Protein AF-A0A9W7WNU4-F1 (afdb_monomer_lite)

Organism: Triplophysa rosa (NCBI:txid992332)

Radius of gyration: 15.54 Å; chains: 1; bounding box: 42×27×41 Å

pLDDT: mean 81.77, std 9.19, range [53.69, 90.94]

Secondary structure (DSSP, 8-state):
-EEES--SSTTTTTTS---EEE--S-HHHHHHHHHHHHHHHHHTT-SS--SS--GGGS-SS-SSSPEEEEETTEEEEE----

InterPro domains:
  IPR032803 PLD3/4-like, PLD-like domain [PF13918] (12-81)
  IPR050874 Diverse function phospholipase D-related protein [PTHR10185] (1-81)

Sequence (82 aa):
MYIGSAAMDWRSFSTMKEFGLIIYNCSCLVMDLHRIFSLYRQLQYKEFVPSIWSKKLTALYNKDKSLQLFLNDIKAKAYISG

Foldseek 3Di:
DKDKPADPDPVSPPPDDIDMADDPPCVLQVLLVVLVVVQVVVCVPPPDDDPDDDPSSDRPADPVRWDWDAGPNDTDTDHDDD

Structure (mmCIF, N/CA/C/O backbone):
data_AF-A0A9W7WNU4-F1
#
_entry.id   AF-A0A9W7WNU4-F1
#
loop_
_atom_site.group_PDB
_atom_site.id
_atom_site.type_symbol
_atom_site.label_atom_id
_atom_site.label_alt_id
_atom_site.label_comp_id
_atom_site.label_asym_id
_atom_site.label_entity_id
_atom_site.label_seq_id
_atom_site.pdbx_PDB_ins_code
_atom_site.Cartn_x
_atom_site.Cartn_y
_atom_site.Cartn_z
_atom_site.occupancy
_atom_site.B_iso_or_equiv
_atom_site.auth_seq_id
_atom_site.auth_comp_id
_atom_site.auth_asym_id
_atom_site.auth_atom_id
_atom_site.pdbx_PDB_model_num
ATOM 1 N N . MET A 1 1 ? 2.478 4.384 -7.082 1.00 80.19 1 MET A N 1
ATOM 2 C CA . MET A 1 1 ? 2.550 3.858 -5.698 1.00 80.19 1 MET A CA 1
ATOM 3 C C . MET A 1 1 ? 3.945 3.311 -5.482 1.00 80.19 1 MET A C 1
ATOM 5 O O . MET A 1 1 ? 4.428 2.627 -6.375 1.00 80.19 1 MET A O 1
ATOM 9 N N . TYR A 1 2 ? 4.582 3.625 -4.355 1.00 83.88 2 TYR A N 1
ATOM 10 C CA . TYR A 1 2 ? 5.871 3.049 -3.966 1.00 83.88 2 TYR A CA 1
ATOM 11 C C . TYR A 1 2 ? 5.654 2.089 -2.796 1.00 83.88 2 TYR A C 1
ATOM 13 O O . TYR A 1 2 ? 4.925 2.423 -1.864 1.00 83.88 2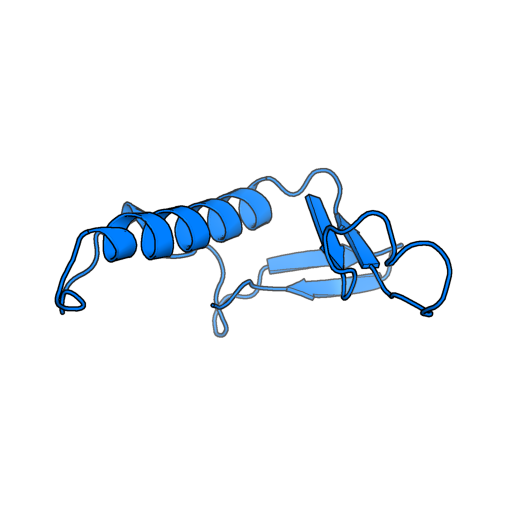 TYR A O 1
ATOM 21 N N . ILE A 1 3 ? 6.251 0.903 -2.873 1.00 83.69 3 ILE A N 1
ATOM 22 C CA . ILE A 1 3 ? 6.291 -0.082 -1.789 1.00 83.69 3 ILE A CA 1
ATOM 23 C C . ILE A 1 3 ? 7.733 -0.548 -1.693 1.00 83.69 3 ILE A C 1
ATOM 25 O O . ILE A 1 3 ? 8.281 -1.025 -2.683 1.00 83.69 3 ILE A O 1
ATOM 29 N N . GLY A 1 4 ? 8.349 -0.440 -0.527 1.00 84.50 4 GLY A N 1
ATOM 30 C CA . GLY A 1 4 ? 9.720 -0.884 -0.336 1.00 84.50 4 GLY A CA 1
ATOM 31 C C . GLY A 1 4 ? 9.998 -1.243 1.108 1.00 84.50 4 GLY A C 1
ATOM 32 O O . GLY A 1 4 ? 9.173 -1.009 1.987 1.00 84.50 4 GLY A O 1
ATOM 33 N N . SER A 1 5 ? 11.174 -1.818 1.332 1.00 79.44 5 SER A N 1
ATOM 34 C CA . SER A 1 5 ? 11.708 -2.065 2.673 1.00 79.44 5 SER A CA 1
ATOM 35 C C . SER A 1 5 ? 12.195 -0.787 3.355 1.00 79.44 5 SER A C 1
ATOM 37 O O . SER A 1 5 ? 12.541 -0.822 4.531 1.00 79.44 5 SER A O 1
ATOM 39 N N . ALA A 1 6 ? 12.260 0.307 2.596 1.00 77.31 6 ALA A N 1
ATOM 40 C CA . ALA A 1 6 ? 12.716 1.599 3.053 1.00 77.31 6 ALA A CA 1
ATOM 41 C C . ALA A 1 6 ? 11.841 2.148 4.170 1.00 77.31 6 ALA A C 1
ATOM 43 O O . ALA A 1 6 ? 10.632 2.332 3.986 1.00 77.31 6 ALA A O 1
ATOM 44 N N . ALA A 1 7 ? 12.455 2.452 5.311 1.00 69.94 7 ALA A N 1
ATOM 45 C CA . ALA A 1 7 ? 11.792 3.273 6.304 1.00 69.94 7 ALA A CA 1
ATOM 46 C C . ALA A 1 7 ? 11.627 4.693 5.740 1.00 69.94 7 ALA A C 1
ATOM 48 O O . ALA A 1 7 ? 12.482 5.210 5.020 1.00 69.94 7 ALA A O 1
ATOM 49 N N . MET A 1 8 ? 10.500 5.338 6.048 1.00 66.38 8 MET A N 1
ATOM 50 C CA . MET A 1 8 ? 10.253 6.727 5.653 1.00 66.38 8 MET A CA 1
ATOM 51 C C . MET A 1 8 ? 11.007 7.678 6.595 1.00 66.38 8 MET A C 1
ATOM 53 O O . MET A 1 8 ? 10.409 8.510 7.274 1.00 66.38 8 MET A O 1
ATOM 57 N N . ASP A 1 9 ? 12.326 7.526 6.673 1.00 68.81 9 ASP A N 1
ATOM 58 C CA . ASP A 1 9 ? 13.220 8.408 7.407 1.00 68.81 9 ASP A CA 1
ATOM 59 C C . ASP A 1 9 ? 14.368 8.882 6.507 1.00 68.81 9 ASP A C 1
ATOM 61 O O . ASP A 1 9 ? 14.793 8.210 5.569 1.00 68.81 9 ASP A O 1
ATOM 65 N N . TRP A 1 10 ? 14.857 10.096 6.762 1.00 60.25 10 TRP A N 1
ATOM 66 C CA . TRP A 1 10 ? 15.891 10.718 5.932 1.00 60.25 10 TRP A CA 1
ATOM 67 C C . TRP A 1 10 ? 17.280 10.072 6.100 1.00 60.25 10 TRP A C 1
ATOM 69 O O . TRP A 1 10 ? 18.178 10.358 5.309 1.00 60.25 10 TRP A O 1
ATOM 79 N N . ARG A 1 11 ? 17.475 9.217 7.117 1.00 56.69 11 ARG A N 1
ATOM 80 C CA . ARG A 1 11 ? 18.740 8.516 7.397 1.00 56.69 11 ARG A CA 1
ATOM 81 C C . ARG A 1 11 ? 18.826 7.163 6.685 1.00 56.69 11 ARG A C 1
ATOM 83 O O . ARG A 1 11 ? 19.937 6.708 6.431 1.00 56.69 11 ARG A O 1
ATOM 90 N N . SER A 1 12 ? 17.698 6.582 6.280 1.00 54.34 12 SER A N 1
ATOM 91 C CA . SER A 1 12 ? 17.621 5.333 5.510 1.00 54.34 12 SER A CA 1
ATOM 92 C C . SER A 1 12 ? 18.318 5.411 4.142 1.00 54.34 12 SER A C 1
ATOM 94 O O . SER A 1 12 ? 18.763 4.397 3.611 1.00 54.34 12 SER A O 1
ATOM 96 N N . PHE A 1 13 ? 18.521 6.615 3.591 1.00 53.69 13 PHE A N 1
ATOM 97 C CA . PHE A 1 13 ? 19.061 6.803 2.237 1.00 53.69 13 PHE A CA 1
ATOM 98 C C . PHE A 1 13 ? 20.575 6.574 2.081 1.00 53.69 13 PHE A C 1
ATOM 100 O O . PHE A 1 13 ? 21.068 6.563 0.953 1.00 53.69 13 PHE A O 1
ATOM 107 N N . SER A 1 14 ? 21.337 6.438 3.173 1.00 58.75 14 SER A N 1
ATOM 108 C CA . SER A 1 14 ? 22.808 6.507 3.114 1.00 58.75 14 SER A CA 1
ATOM 109 C C . SER A 1 14 ? 23.554 5.255 3.581 1.00 58.75 14 SER A C 1
ATOM 111 O O . SER A 1 14 ? 24.756 5.165 3.339 1.00 58.75 14 SER A O 1
ATOM 113 N N . THR A 1 15 ? 22.895 4.279 4.221 1.00 55.25 15 THR A N 1
ATOM 114 C CA . THR A 1 15 ? 23.613 3.155 4.867 1.00 55.25 15 THR A CA 1
ATOM 115 C C . THR A 1 15 ? 23.075 1.751 4.589 1.00 55.25 15 THR A C 1
ATOM 117 O O . THR A 1 15 ? 23.812 0.791 4.811 1.00 55.25 15 THR A O 1
ATOM 120 N N . MET A 1 16 ? 21.854 1.582 4.065 1.00 64.56 16 MET A N 1
ATOM 121 C CA . MET A 1 16 ? 21.277 0.252 3.824 1.00 64.56 16 MET A CA 1
ATOM 122 C C . MET A 1 16 ? 20.902 0.039 2.355 1.00 64.56 16 MET A C 1
ATOM 124 O O . MET A 1 16 ? 20.430 0.941 1.670 1.00 64.56 16 MET A O 1
ATOM 128 N N . LYS A 1 17 ? 21.127 -1.182 1.854 1.00 66.12 17 LYS A N 1
ATOM 129 C CA .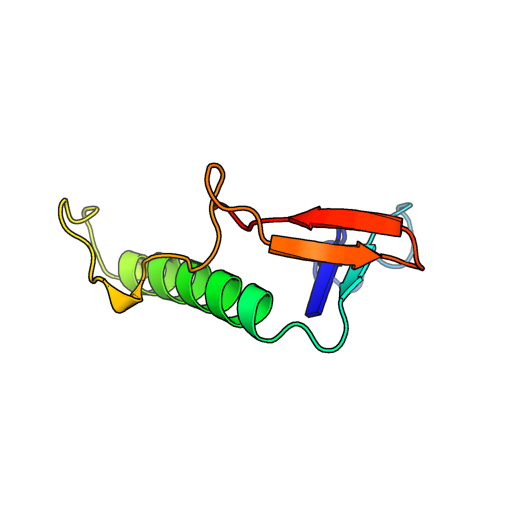 LYS A 1 17 ? 20.628 -1.604 0.540 1.00 66.12 17 LYS A CA 1
ATOM 130 C C . LYS A 1 17 ? 19.135 -1.881 0.665 1.00 66.12 17 LYS A C 1
ATOM 132 O O . LYS A 1 17 ? 18.740 -2.976 1.056 1.00 66.12 17 LYS A O 1
ATOM 137 N N . GLU A 1 18 ? 18.322 -0.883 0.363 1.00 75.06 18 GLU A N 1
ATOM 138 C CA . GLU A 1 18 ? 16.868 -1.011 0.377 1.00 75.06 18 GLU A CA 1
ATOM 139 C C . GLU A 1 18 ? 16.353 -1.451 -0.998 1.00 75.06 18 GLU A C 1
ATOM 141 O O . GLU A 1 18 ? 16.898 -1.082 -2.040 1.00 75.06 18 GLU A O 1
ATOM 146 N N . PHE A 1 19 ? 15.301 -2.268 -1.004 1.00 80.31 19 PHE A N 1
ATOM 147 C CA . PHE A 1 19 ? 14.620 -2.692 -2.223 1.00 80.31 19 PHE A CA 1
ATOM 148 C C . PHE A 1 19 ? 13.223 -2.083 -2.252 1.00 80.31 19 PHE A C 1
ATOM 150 O O . PHE A 1 19 ? 12.494 -2.118 -1.258 1.00 80.31 19 PHE A O 1
ATOM 157 N N . GLY A 1 20 ? 12.840 -1.535 -3.401 1.00 82.69 20 GLY A N 1
ATOM 158 C CA . GLY A 1 20 ? 11.538 -0.918 -3.590 1.00 82.69 20 GLY A CA 1
ATOM 159 C C . GLY A 1 20 ? 10.992 -1.154 -4.987 1.00 82.69 20 GLY A C 1
ATOM 160 O O . GLY A 1 20 ? 11.730 -1.241 -5.965 1.00 82.69 20 GLY A O 1
ATOM 161 N N . LEU A 1 21 ? 9.672 -1.242 -5.063 1.00 84.94 21 LEU A N 1
ATOM 162 C CA . LEU A 1 21 ? 8.895 -1.364 -6.282 1.00 84.94 21 LEU A CA 1
ATOM 163 C C . LEU A 1 21 ? 8.094 -0.081 -6.480 1.00 84.94 21 LEU A C 1
ATOM 165 O O . LEU A 1 21 ? 7.387 0.380 -5.578 1.00 84.94 21 LEU A O 1
ATOM 169 N N . ILE A 1 22 ? 8.168 0.472 -7.688 1.00 83.00 22 ILE A N 1
ATOM 170 C CA . ILE A 1 22 ? 7.289 1.555 -8.120 1.00 83.00 22 ILE A CA 1
ATOM 171 C C . ILE A 1 22 ? 6.274 0.969 -9.090 1.00 83.00 22 ILE A C 1
ATOM 173 O O . ILE A 1 22 ? 6.624 0.433 -10.137 1.00 83.00 22 ILE A O 1
ATOM 177 N N . ILE A 1 23 ? 5.001 1.082 -8.730 1.00 83.12 23 ILE A N 1
ATOM 178 C CA . ILE A 1 23 ? 3.883 0.612 -9.542 1.00 83.12 23 ILE A CA 1
ATOM 179 C C . ILE A 1 23 ? 3.187 1.835 -10.136 1.00 83.12 23 ILE A C 1
ATOM 181 O O . ILE A 1 23 ? 2.659 2.687 -9.404 1.00 83.12 23 ILE A O 1
ATOM 185 N N . TYR A 1 24 ? 3.185 1.906 -11.466 1.00 81.00 24 TYR A N 1
ATOM 186 C CA . TYR A 1 24 ? 2.524 2.947 -12.248 1.00 81.00 24 TYR A CA 1
ATOM 187 C C . TYR A 1 24 ? 1.134 2.484 -12.703 1.00 81.00 24 TYR A C 1
ATOM 189 O O . TYR A 1 24 ? 0.902 1.296 -12.909 1.00 81.00 24 TYR A O 1
ATOM 197 N N . ASN A 1 25 ? 0.197 3.427 -12.839 1.00 79.88 25 ASN A N 1
ATOM 198 C CA . ASN A 1 25 ? -1.143 3.219 -13.413 1.00 79.88 25 ASN A CA 1
ATOM 199 C C . ASN A 1 25 ? -1.997 2.090 -12.800 1.00 79.88 25 ASN A C 1
ATOM 201 O O . ASN A 1 25 ? -2.915 1.585 -13.439 1.00 79.88 25 ASN A O 1
ATOM 205 N N . CYS A 1 26 ? -1.759 1.726 -11.538 1.00 81.81 26 CYS A N 1
ATOM 206 C CA . CYS A 1 26 ? -2.534 0.705 -10.837 1.00 81.81 26 CYS A CA 1
ATOM 207 C C . CYS A 1 26 ? -3.400 1.322 -9.727 1.00 81.81 26 CYS A C 1
ATOM 209 O O . CYS A 1 26 ? -3.054 1.285 -8.545 1.00 81.81 26 CYS A O 1
ATOM 211 N N . SER A 1 27 ? -4.536 1.918 -10.104 1.00 85.44 27 SER A N 1
ATOM 212 C CA . SER A 1 27 ? -5.464 2.555 -9.152 1.00 85.44 27 SER A CA 1
ATOM 213 C C . SER A 1 27 ? -6.118 1.554 -8.196 1.00 85.44 27 SER A C 1
ATOM 215 O O . SER A 1 27 ? -6.410 1.884 -7.049 1.00 85.44 27 SER A O 1
ATOM 217 N N . CYS A 1 28 ? -6.316 0.313 -8.633 1.00 88.00 28 CYS A N 1
ATOM 218 C CA . CYS A 1 28 ? -6.977 -0.710 -7.834 1.00 88.00 28 CYS A CA 1
ATOM 219 C C . CYS A 1 28 ? -6.144 -1.179 -6.632 1.00 88.00 28 CYS A C 1
ATOM 221 O O . CYS A 1 28 ? -6.686 -1.321 -5.539 1.00 88.00 28 CYS A O 1
ATOM 223 N N . LEU A 1 29 ? -4.827 -1.313 -6.799 1.00 87.44 29 LEU A N 1
ATOM 224 C CA . LEU A 1 29 ? -3.917 -1.640 -5.702 1.00 87.44 29 LEU A CA 1
ATOM 225 C C . LEU A 1 29 ? -3.810 -0.481 -4.696 1.00 87.44 29 LEU A C 1
ATOM 227 O O . LEU A 1 29 ? -3.786 -0.697 -3.487 1.00 87.44 29 LEU A O 1
ATOM 231 N N . VAL A 1 30 ? -3.834 0.761 -5.193 1.00 89.00 30 VAL A N 1
ATOM 232 C CA . VAL A 1 30 ? -3.880 1.967 -4.349 1.00 89.00 30 VAL A CA 1
ATOM 233 C C . VAL A 1 30 ? -5.170 2.025 -3.528 1.00 89.00 30 VAL A C 1
ATOM 235 O O . VAL A 1 30 ? -5.124 2.383 -2.353 1.00 89.00 30 VAL A O 1
ATOM 238 N N . MET A 1 31 ? -6.313 1.647 -4.1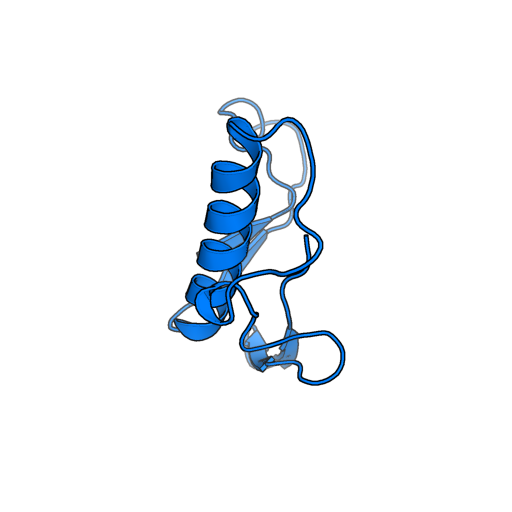08 1.00 89.00 31 MET A N 1
ATOM 239 C CA . MET A 1 31 ? -7.582 1.586 -3.376 1.00 89.00 31 MET A CA 1
ATOM 240 C C . MET A 1 31 ? -7.549 0.563 -2.238 1.00 89.00 31 MET A C 1
ATOM 242 O O . MET A 1 31 ? -8.031 0.860 -1.146 1.00 89.00 31 MET A O 1
ATOM 246 N N . ASP A 1 32 ? -6.961 -0.613 -2.461 1.00 89.38 32 ASP A N 1
ATOM 247 C CA . ASP A 1 32 ? -6.842 -1.633 -1.415 1.00 89.38 32 ASP A CA 1
ATOM 248 C C . ASP A 1 32 ? -5.894 -1.198 -0.294 1.00 89.38 32 ASP A C 1
ATOM 250 O O . ASP A 1 32 ? -6.236 -1.333 0.882 1.00 89.38 32 ASP A O 1
ATOM 254 N N . LEU A 1 33 ? -4.775 -0.550 -0.635 1.00 89.00 33 LEU A N 1
ATOM 255 C CA . LEU A 1 33 ? -3.902 0.075 0.359 1.00 89.00 33 LEU A CA 1
ATOM 256 C C . LEU A 1 33 ? -4.663 1.128 1.180 1.00 89.00 33 LEU A C 1
ATOM 258 O O . LEU A 1 33 ? -4.628 1.118 2.409 1.00 89.00 33 LEU A O 1
ATOM 262 N N . HIS A 1 34 ? -5.396 2.020 0.510 1.00 89.50 34 HIS A N 1
ATOM 263 C CA . HIS A 1 34 ? -6.169 3.071 1.168 1.00 89.50 34 HIS A CA 1
ATOM 264 C C . HIS A 1 34 ? -7.226 2.505 2.130 1.00 89.50 34 HIS A C 1
ATOM 266 O O . HIS A 1 34 ? -7.462 3.073 3.199 1.00 89.50 34 HIS A O 1
ATOM 272 N N . ARG A 1 35 ? -7.857 1.375 1.786 1.00 90.19 35 ARG A N 1
ATOM 273 C CA . ARG A 1 35 ? -8.810 0.680 2.666 1.00 90.19 35 ARG A CA 1
ATOM 274 C C . ARG A 1 35 ? -8.145 0.149 3.928 1.00 90.19 35 ARG A C 1
ATOM 276 O O . ARG A 1 35 ? -8.702 0.349 5.003 1.00 90.19 35 ARG A O 1
ATOM 283 N N . ILE A 1 36 ? -6.961 -0.451 3.814 1.00 88.75 36 ILE A N 1
ATOM 284 C CA . ILE A 1 36 ? -6.186 -0.939 4.965 1.00 88.75 36 ILE A CA 1
ATOM 285 C C . ILE A 1 36 ? -5.800 0.226 5.882 1.00 88.75 36 ILE A C 1
ATOM 287 O O . ILE A 1 36 ? -6.063 0.177 7.083 1.00 88.75 36 ILE A O 1
ATOM 291 N N . PHE A 1 37 ? -5.281 1.323 5.325 1.00 89.06 37 PHE A N 1
ATOM 292 C CA . PHE A 1 37 ? -4.999 2.528 6.115 1.00 89.06 37 PHE A CA 1
ATOM 293 C C . PHE A 1 37 ? -6.256 3.083 6.793 1.00 89.06 37 PHE A C 1
ATOM 295 O O . PHE A 1 37 ? -6.222 3.441 7.969 1.00 89.06 37 PHE A O 1
ATOM 302 N N . SER A 1 38 ? -7.381 3.125 6.076 1.00 88.00 38 SER A N 1
ATOM 303 C CA . SER A 1 38 ? -8.663 3.573 6.631 1.00 88.00 38 SER A CA 1
ATOM 304 C C . SER A 1 38 ? -9.144 2.670 7.769 1.00 88.00 38 SER A C 1
ATOM 306 O O . SER A 1 38 ? -9.708 3.175 8.738 1.00 88.00 38 SER A O 1
ATOM 308 N N . LEU A 1 39 ? -8.916 1.358 7.666 1.00 88.44 39 LEU A N 1
ATOM 309 C CA . LEU A 1 39 ? -9.252 0.376 8.694 1.00 88.44 39 LEU A CA 1
ATOM 310 C C . LEU A 1 39 ? -8.435 0.617 9.966 1.00 88.44 39 LEU A C 1
ATOM 312 O O . LEU A 1 39 ? -9.023 0.815 11.028 1.00 88.44 39 LEU A O 1
ATOM 316 N N . TYR A 1 40 ? -7.103 0.683 9.865 1.00 87.62 40 TYR A N 1
ATOM 317 C CA . TYR A 1 40 ? -6.249 0.950 11.030 1.00 87.62 40 TYR A CA 1
ATOM 318 C C . TYR A 1 40 ? -6.545 2.311 11.662 1.00 87.62 40 TYR A C 1
ATOM 320 O O . TYR A 1 40 ? -6.616 2.428 12.883 1.00 87.62 40 TYR A O 1
ATOM 328 N N . ARG A 1 41 ? -6.809 3.336 10.845 1.00 87.25 41 ARG A N 1
ATOM 329 C CA . ARG A 1 41 ? -7.184 4.662 11.346 1.00 87.25 41 ARG A CA 1
ATOM 330 C C . ARG A 1 41 ? -8.506 4.649 12.117 1.00 87.25 41 ARG A C 1
ATOM 332 O O . ARG A 1 41 ? -8.632 5.356 13.108 1.00 87.25 41 ARG A O 1
ATOM 339 N N . GLN A 1 42 ? -9.491 3.856 11.692 1.00 84.81 42 GLN A N 1
ATOM 340 C CA . GLN A 1 42 ? -10.754 3.709 12.428 1.00 84.81 42 GLN A CA 1
ATOM 341 C C . GLN A 1 42 ? -10.569 2.988 13.765 1.00 84.81 42 GLN A C 1
ATOM 343 O O . GLN A 1 42 ? -11.283 3.293 14.718 1.00 84.81 42 GLN A O 1
ATOM 348 N N . LEU A 1 43 ? -9.614 2.058 13.844 1.00 87.56 43 LEU A N 1
ATOM 349 C CA . LEU A 1 43 ? -9.289 1.351 15.081 1.00 87.56 43 LEU A CA 1
ATOM 350 C C . LEU A 1 43 ? -8.581 2.231 16.113 1.00 87.56 43 LEU A C 1
ATOM 352 O O . LEU A 1 43 ? -8.682 1.942 17.297 1.00 87.56 43 LEU A O 1
ATOM 356 N N . GLN A 1 44 ? -7.933 3.324 15.699 1.00 85.88 44 GLN A N 1
ATOM 357 C CA . GLN A 1 44 ? -7.226 4.232 16.612 1.00 85.88 44 GLN A CA 1
ATOM 358 C C . GLN A 1 44 ? -8.102 4.737 17.775 1.00 85.88 44 GLN A C 1
ATOM 360 O O . GLN A 1 44 ? -7.589 4.995 18.858 1.00 85.88 44 GLN A O 1
ATOM 365 N N . TYR A 1 45 ? -9.414 4.871 17.559 1.00 81.81 45 TYR A N 1
ATOM 366 C CA . TYR A 1 45 ? -10.371 5.374 18.553 1.00 81.81 45 TYR A CA 1
ATOM 367 C C . TYR A 1 45 ? -11.316 4.289 19.089 1.00 81.81 45 TYR A C 1
ATOM 369 O O . TYR A 1 45 ? -12.357 4.604 19.663 1.00 81.81 45 TYR A O 1
ATOM 377 N N . LYS A 1 46 ? -11.007 3.009 18.855 1.00 83.75 46 LYS A N 1
ATOM 378 C CA . LYS A 1 46 ? -11.830 1.874 19.285 1.00 83.75 46 LYS A CA 1
ATOM 379 C C . LYS A 1 46 ? -11.056 1.034 20.293 1.00 83.75 46 LYS A C 1
ATOM 381 O O . LYS A 1 46 ? -9.952 0.592 20.010 1.00 83.75 46 LYS A O 1
ATOM 386 N N . GLU A 1 47 ? -11.678 0.744 21.430 1.00 83.06 47 GLU A N 1
ATOM 387 C CA . GLU A 1 47 ? -11.105 -0.153 22.446 1.00 83.06 47 GLU A CA 1
ATOM 388 C C . GLU A 1 47 ? -11.193 -1.636 22.050 1.00 83.06 47 GLU A C 1
ATOM 390 O O . GLU A 1 47 ? -10.507 -2.479 22.621 1.00 83.06 47 GLU A O 1
ATOM 395 N N . PHE A 1 48 ? -12.026 -1.970 21.059 1.00 83.56 48 PHE A N 1
ATOM 396 C CA . PHE A 1 48 ? -12.225 -3.336 20.583 1.00 83.56 48 PHE A CA 1
ATOM 397 C C . PHE A 1 48 ? -12.386 -3.399 19.061 1.00 83.56 48 PHE A C 1
ATOM 399 O O . PHE A 1 48 ? -12.923 -2.489 18.419 1.00 83.56 48 PHE A O 1
ATOM 406 N N . VAL A 1 49 ? -11.948 -4.517 18.480 1.00 83.19 49 VAL A N 1
ATOM 407 C CA . VAL A 1 49 ? -12.102 -4.801 17.051 1.00 83.19 49 VAL A CA 1
ATOM 408 C C . VAL A 1 49 ? -13.544 -5.254 16.783 1.00 83.19 49 VAL A C 1
ATOM 410 O O . VAL A 1 49 ? -13.997 -6.219 17.402 1.00 83.19 49 VAL A O 1
ATOM 413 N N . PRO A 1 50 ? -14.297 -4.591 15.886 1.00 82.62 50 PRO A N 1
ATOM 414 C CA . PRO A 1 50 ? -15.657 -5.006 15.569 1.00 82.62 50 PRO A CA 1
ATOM 415 C C . PRO A 1 50 ? -15.665 -6.370 14.869 1.00 82.62 50 PRO A C 1
ATOM 417 O O . PRO A 1 50 ? -14.845 -6.643 13.995 1.00 82.62 50 PRO A O 1
ATOM 420 N N . SER A 1 51 ? -16.639 -7.213 15.211 1.00 81.31 51 SER A N 1
ATOM 421 C CA . SER A 1 51 ? -16.840 -8.521 14.571 1.00 81.31 51 SER A CA 1
ATOM 422 C C . SER A 1 51 ? -17.356 -8.416 13.130 1.00 81.31 51 SER A C 1
ATOM 424 O O . SER A 1 51 ? -17.198 -9.348 12.346 1.00 81.31 51 SER A O 1
ATOM 426 N N . ILE A 1 52 ? -17.960 -7.279 12.765 1.00 80.44 52 ILE A N 1
ATOM 427 C CA . ILE A 1 52 ? -18.513 -7.009 11.435 1.00 80.44 52 ILE A CA 1
ATOM 428 C C . ILE A 1 52 ? -17.888 -5.728 10.886 1.00 80.44 52 ILE A C 1
ATOM 430 O O . ILE A 1 52 ? -17.990 -4.658 11.488 1.00 80.44 52 ILE A O 1
ATOM 434 N N . TRP A 1 53 ? -17.291 -5.830 9.701 1.00 80.00 53 TRP A N 1
ATOM 435 C CA . TRP A 1 53 ? -16.708 -4.701 8.983 1.00 80.00 53 TRP A CA 1
ATOM 436 C C . TRP A 1 53 ? -17.625 -4.210 7.865 1.00 80.00 53 TRP A C 1
ATOM 438 O O . TRP A 1 53 ? -18.370 -4.975 7.251 1.00 80.00 53 TRP A O 1
ATOM 448 N N . SER A 1 54 ? -17.547 -2.914 7.558 1.00 81.69 54 SER A N 1
ATOM 449 C CA . SER A 1 54 ? -18.232 -2.366 6.388 1.00 81.69 54 SER A CA 1
ATOM 450 C C . SER A 1 54 ? -17.695 -3.008 5.110 1.00 81.69 54 SER A C 1
ATOM 452 O O . SER A 1 54 ? -16.482 -3.068 4.913 1.00 81.69 54 SER A O 1
ATOM 454 N N . LYS A 1 55 ? -18.585 -3.371 4.176 1.00 80.81 55 LYS A N 1
ATOM 455 C CA . LYS A 1 55 ? -18.210 -3.857 2.832 1.00 80.81 55 LYS A CA 1
ATOM 456 C C . LYS A 1 55 ? -17.285 -2.893 2.076 1.00 80.81 55 LYS A C 1
ATOM 458 O O . LYS A 1 55 ? -16.567 -3.302 1.173 1.00 80.81 55 LYS A O 1
ATOM 463 N N . LYS A 1 56 ? -17.281 -1.605 2.443 1.00 78.81 56 LYS A N 1
ATOM 464 C CA . LYS A 1 56 ? -16.386 -0.592 1.859 1.00 78.81 56 LYS A CA 1
ATOM 465 C C . LYS A 1 56 ? -14.908 -0.810 2.215 1.00 78.81 56 LYS A C 1
ATOM 467 O O . LYS A 1 56 ? -14.050 -0.309 1.492 1.00 78.81 56 LYS A O 1
ATOM 472 N N . LEU A 1 57 ? -14.628 -1.537 3.300 1.00 79.50 57 LEU A N 1
ATOM 473 C CA . LEU A 1 57 ? -13.280 -1.892 3.758 1.00 79.50 57 LEU A CA 1
ATOM 474 C C . LEU A 1 57 ? -12.785 -3.223 3.171 1.00 79.50 57 LEU A C 1
ATOM 476 O O . LEU A 1 57 ? -11.620 -3.563 3.340 1.00 79.50 57 LEU A O 1
ATOM 480 N N . THR A 1 58 ? -13.639 -3.968 2.466 1.00 82.75 58 THR A N 1
ATOM 481 C CA . THR A 1 58 ? -13.254 -5.220 1.807 1.00 82.75 58 THR A CA 1
ATOM 482 C C . THR A 1 58 ? -12.335 -4.931 0.624 1.00 82.75 58 THR A C 1
ATOM 484 O O . THR A 1 58 ? -12.700 -4.141 -0.245 1.00 82.75 58 THR A O 1
ATOM 487 N N . ALA A 1 59 ? -11.166 -5.573 0.575 1.00 84.94 59 ALA A N 1
ATOM 488 C CA . ALA A 1 59 ? -10.217 -5.446 -0.531 1.00 84.94 59 ALA A CA 1
ATOM 489 C C . ALA A 1 59 ? -10.796 -5.983 -1.861 1.00 84.94 59 ALA A C 1
ATOM 491 O O . ALA A 1 59 ? -11.579 -6.934 -1.866 1.00 84.94 59 ALA A O 1
ATOM 492 N N . LEU A 1 60 ? -10.426 -5.372 -2.994 1.00 87.38 60 LEU A N 1
ATOM 493 C CA . LEU A 1 60 ? -10.753 -5.855 -4.343 1.00 87.38 60 LEU A CA 1
ATOM 494 C C . LEU A 1 60 ? -9.960 -7.118 -4.678 1.00 87.38 60 LEU A C 1
ATOM 496 O O . LEU A 1 60 ? -10.492 -8.009 -5.348 1.00 87.38 60 LEU A O 1
ATOM 500 N N . TYR A 1 61 ? -8.707 -7.164 -4.224 1.00 89.56 61 TYR A N 1
ATOM 501 C CA . TYR A 1 6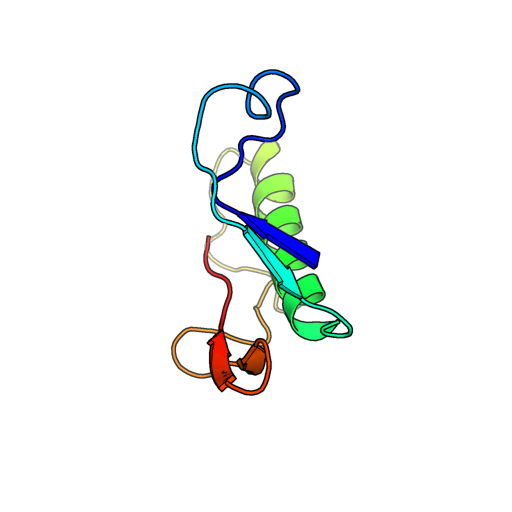1 ? -7.801 -8.286 -4.400 1.00 89.56 61 TYR A CA 1
ATOM 502 C C . TYR A 1 61 ? -7.357 -8.838 -3.054 1.00 89.56 61 TYR A C 1
ATOM 504 O O . TYR A 1 61 ? -7.042 -8.107 -2.119 1.00 89.56 61 TYR A O 1
ATOM 512 N N . ASN A 1 62 ? -7.329 -10.158 -2.965 1.00 88.00 62 ASN A N 1
ATOM 513 C CA . ASN A 1 62 ? -6.940 -10.897 -1.775 1.00 88.00 62 ASN A CA 1
ATOM 514 C C . ASN A 1 62 ? -6.134 -12.136 -2.192 1.00 88.00 62 ASN A C 1
ATOM 516 O O . ASN A 1 62 ? -5.781 -12.299 -3.362 1.00 88.00 62 ASN A O 1
ATOM 520 N N . LYS A 1 63 ? -5.838 -13.013 -1.232 1.00 87.50 63 LYS A N 1
ATOM 521 C CA . LYS A 1 63 ? -5.073 -14.239 -1.480 1.00 87.50 63 LYS A CA 1
ATOM 522 C C . LYS A 1 63 ? -5.720 -15.145 -2.539 1.00 87.50 63 LYS A C 1
ATOM 524 O O . LYS A 1 63 ? -5.001 -15.725 -3.347 1.00 87.50 63 LYS A O 1
ATOM 529 N N . ASP A 1 64 ? -7.050 -15.228 -2.562 1.00 89.75 64 ASP A N 1
ATOM 530 C CA . ASP A 1 64 ? -7.799 -16.079 -3.498 1.00 89.75 64 ASP A CA 1
ATOM 531 C C . ASP A 1 64 ? -7.964 -15.413 -4.873 1.00 89.75 64 ASP A C 1
ATOM 533 O O . ASP A 1 64 ? -7.952 -16.069 -5.914 1.00 89.75 64 ASP A O 1
ATOM 537 N N . LYS A 1 65 ? -8.078 -14.081 -4.886 1.00 90.50 65 LYS A N 1
ATOM 538 C CA . LYS A 1 65 ? -8.223 -13.242 -6.074 1.00 90.50 65 LYS A CA 1
ATOM 539 C C . LYS A 1 65 ? -7.082 -12.232 -6.132 1.00 90.50 65 LYS A C 1
ATOM 541 O O . LYS A 1 65 ? -7.254 -11.069 -5.778 1.00 90.50 65 LYS A O 1
ATOM 546 N N . SER A 1 66 ? -5.919 -12.670 -6.604 1.00 90.12 66 SER A N 1
ATOM 547 C CA . SER A 1 66 ? -4.757 -11.796 -6.809 1.00 90.12 66 SER A CA 1
ATOM 548 C C . SER A 1 66 ? -4.907 -10.935 -8.067 1.00 90.12 66 SER A C 1
ATOM 550 O O . SER A 1 66 ? -5.349 -11.436 -9.107 1.00 90.12 66 SER A O 1
ATOM 552 N N . LEU A 1 67 ? -4.451 -9.687 -8.020 1.00 89.00 67 LEU A N 1
ATOM 553 C CA . LEU A 1 67 ? -4.312 -8.834 -9.197 1.00 89.00 67 LEU A CA 1
ATOM 554 C C . LEU A 1 67 ? -3.165 -9.341 -10.072 1.00 89.00 67 LEU A C 1
ATOM 556 O O . LEU A 1 67 ? -2.060 -9.536 -9.575 1.00 89.00 67 LEU A O 1
ATOM 560 N N . GLN A 1 68 ? -3.401 -9.499 -11.372 1.00 89.62 68 GLN A N 1
ATOM 561 C CA . GLN A 1 68 ? -2.331 -9.715 -12.346 1.00 89.62 68 GLN A CA 1
ATOM 562 C C . GLN A 1 68 ? -1.818 -8.360 -12.836 1.00 89.62 68 GLN A C 1
ATOM 564 O O . GLN A 1 68 ? -2.605 -7.522 -13.272 1.00 89.62 68 GLN A O 1
ATOM 569 N N . LEU A 1 69 ? -0.509 -8.147 -12.766 1.00 86.88 69 LEU A N 1
ATOM 570 C CA . LEU A 1 69 ? 0.155 -6.937 -13.245 1.00 86.88 69 LEU A CA 1
ATOM 571 C C . LEU A 1 69 ? 1.473 -7.291 -13.935 1.00 86.88 69 LEU A C 1
ATOM 573 O O . LEU A 1 69 ? 1.967 -8.409 -13.811 1.00 86.88 69 LEU A O 1
ATOM 577 N N . PHE A 1 70 ? 2.045 -6.332 -14.650 1.00 84.81 70 PHE A N 1
ATOM 578 C CA . PHE A 1 70 ? 3.367 -6.467 -15.248 1.00 84.81 70 PHE A CA 1
ATOM 579 C C . PHE A 1 70 ? 4.358 -5.602 -14.471 1.00 84.81 70 PHE A C 1
ATOM 581 O O . PHE A 1 70 ? 4.133 -4.407 -14.290 1.00 84.81 70 PHE A O 1
ATOM 588 N N . LEU A 1 71 ? 5.436 -6.218 -13.992 1.00 83.31 71 LEU A N 1
ATOM 589 C CA . LEU A 1 71 ? 6.574 -5.548 -13.369 1.00 83.31 71 LEU A CA 1
ATOM 590 C C . LEU A 1 71 ? 7.745 -5.648 -14.340 1.00 83.31 71 LEU A C 1
ATOM 592 O O . LEU A 1 71 ? 8.282 -6.738 -14.507 1.00 83.31 71 LEU A O 1
ATOM 596 N N . ASN A 1 72 ? 8.120 -4.543 -14.988 1.00 82.06 72 ASN A N 1
ATOM 597 C CA . ASN A 1 72 ? 9.188 -4.522 -15.999 1.00 82.06 72 ASN A CA 1
ATOM 598 C C . ASN A 1 72 ? 9.033 -5.672 -17.017 1.00 82.06 72 ASN A C 1
ATOM 600 O O . ASN A 1 72 ? 9.931 -6.492 -17.180 1.00 82.06 72 ASN A O 1
ATOM 604 N N . ASP A 1 73 ? 7.836 -5.782 -17.604 1.00 84.00 73 ASP A N 1
ATOM 605 C CA . ASP A 1 73 ? 7.437 -6.815 -18.577 1.00 84.00 73 ASP A CA 1
ATOM 606 C C . ASP A 1 73 ? 7.322 -8.256 -18.046 1.00 84.00 73 ASP A C 1
ATOM 608 O O . ASP A 1 73 ? 6.925 -9.169 -18.773 1.00 84.00 73 ASP A O 1
ATOM 612 N N . ILE A 1 74 ? 7.544 -8.471 -16.749 1.00 87.94 74 ILE A N 1
ATOM 613 C CA . ILE A 1 74 ? 7.338 -9.763 -16.093 1.00 87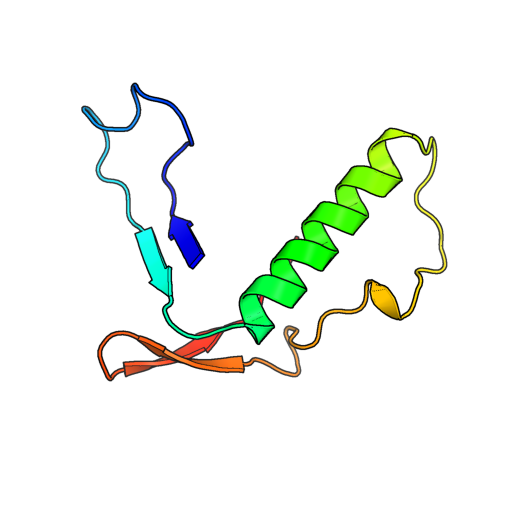.94 74 ILE A CA 1
ATOM 614 C C . ILE A 1 74 ? 5.921 -9.824 -15.523 1.00 87.94 74 ILE A C 1
ATOM 616 O O . ILE A 1 74 ? 5.520 -8.979 -14.719 1.00 87.94 74 ILE A O 1
ATOM 620 N N . LYS A 1 75 ? 5.155 -10.857 -15.895 1.00 89.44 75 LYS A N 1
ATOM 621 C CA . LYS A 1 75 ? 3.845 -11.127 -15.283 1.00 89.44 75 LYS A CA 1
ATOM 622 C C . LYS A 1 75 ? 4.017 -11.450 -13.801 1.00 89.44 75 LYS A C 1
ATOM 624 O O . LYS A 1 75 ? 4.636 -12.448 -13.443 1.00 89.44 75 LYS A O 1
ATOM 629 N N . ALA A 1 76 ? 3.393 -10.646 -12.957 1.00 88.88 76 ALA A N 1
ATOM 630 C CA . ALA A 1 76 ? 3.363 -10.803 -11.517 1.00 88.88 76 ALA A CA 1
ATOM 631 C C . ALA A 1 76 ? 1.917 -10.864 -11.015 1.00 88.88 76 ALA A C 1
ATOM 633 O O . ALA A 1 76 ? 0.984 -10.351 -11.637 1.00 88.88 76 ALA A O 1
ATOM 634 N N . LYS A 1 77 ? 1.735 -11.503 -9.862 1.00 90.94 77 LYS A N 1
ATOM 635 C CA . LYS A 1 77 ? 0.479 -11.498 -9.115 1.00 90.94 77 LYS A CA 1
ATOM 636 C C . LYS A 1 77 ? 0.709 -10.762 -7.805 1.00 90.94 77 LYS A C 1
ATOM 638 O O . LYS A 1 77 ? 1.662 -11.085 -7.105 1.00 90.94 77 LYS A O 1
ATOM 643 N N . ALA A 1 78 ? -0.149 -9.805 -7.470 1.00 89.00 78 ALA A N 1
ATOM 644 C CA . ALA A 1 78 ? -0.069 -9.087 -6.203 1.00 89.00 78 ALA A CA 1
ATOM 645 C C . ALA A 1 78 ? -1.435 -8.950 -5.535 1.00 89.00 78 ALA A C 1
ATOM 647 O O . ALA A 1 78 ? -2.481 -8.902 -6.178 1.00 89.00 78 ALA A O 1
ATOM 648 N N . TYR A 1 79 ? -1.400 -8.856 -4.217 1.00 90.31 79 TYR A N 1
ATOM 649 C CA . TYR A 1 79 ? -2.485 -8.394 -3.367 1.00 90.31 79 TYR A CA 1
ATOM 650 C C . TYR A 1 79 ? -1.838 -7.709 -2.160 1.00 90.31 79 TYR A C 1
ATOM 652 O O . TYR A 1 79 ? -0.650 -7.912 -1.901 1.00 90.31 79 TYR A O 1
ATOM 660 N N . ILE A 1 80 ? -2.594 -6.890 -1.434 1.00 86.38 80 ILE A N 1
ATOM 661 C CA . ILE A 1 80 ? -2.110 -6.270 -0.197 1.00 86.38 80 ILE A CA 1
ATOM 662 C C . ILE A 1 80 ? -2.863 -6.903 0.964 1.00 86.38 80 ILE A C 1
ATOM 664 O O . ILE A 1 80 ? -4.088 -7.005 0.933 1.00 86.38 80 ILE A O 1
ATOM 668 N N . SER A 1 81 ? -2.120 -7.320 1.980 1.00 83.38 8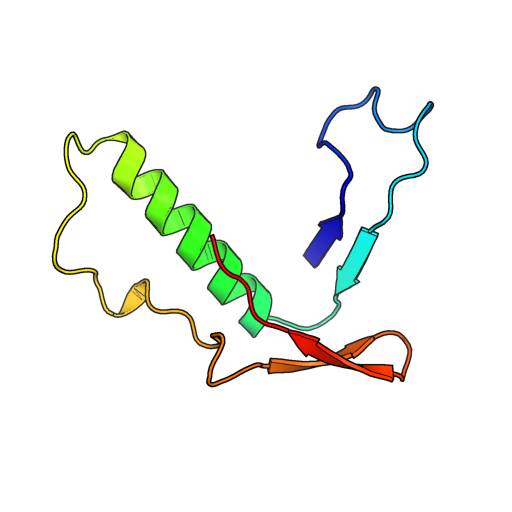1 SER A N 1
ATOM 669 C CA . SER A 1 81 ? -2.645 -7.743 3.276 1.00 83.38 81 SER A CA 1
ATOM 670 C C . SER A 1 81 ? -1.959 -6.943 4.378 1.00 83.38 81 SER A C 1
ATOM 672 O O . SER A 1 81 ? -0.770 -6.644 4.252 1.00 83.38 81 SER A O 1
ATOM 674 N N . GLY A 1 82 ? -2.716 -6.601 5.419 1.00 68.56 82 GLY A N 1
ATOM 675 C CA . GLY A 1 82 ? -2.211 -6.046 6.678 1.00 68.56 82 GLY A CA 1
ATOM 676 C C . GLY A 1 82 ? -2.204 -7.098 7.774 1.00 68.56 82 GLY A C 1
ATOM 677 O O . GLY A 1 82 ? -2.953 -8.091 7.616 1.00 68.56 82 GLY A O 1
#